Protein AF-A0A813E387-F1 (afdb_monomer)

Organism: Polarella glacialis (NCBI:txid89957)

InterPro domains:
  IPR003376 Peridinin-chlorophyll A binding protein [PF02429] (1-143)
  IPR036550 Peridinin-chlorophyll A binding superfamily [G3DSA:1.40.10.10] (1-147)
  IPR036550 Peridinin-chlorophyll A binding superfamily [SSF48608] (1-147)

Nearest PDB structures (foldseek):
  8ow6-assembly2_C  TM=9.699E-01  e=4.068E-15  Heterocapsa pygmaea
  8ow6-assembly2_D  TM=9.720E-01  e=8.377E-15  Heterocapsa pygmaea
  3iiu-assembly1_M-2  TM=9.658E-01  e=1.316E-12  Amphidinium carterae
  3iis-assembly1_M  TM=9.656E-01  e=2.053E-12  Amphidinium carterae
  8ov5-assembly1_O  TM=9.769E-01  e=8.238E-12  Amphidinium carterae

Secondary structure (DSSP, 8-state):
-HHHHHHHHHHHHHHHHHS-TT-GGGG--TT--HHHHHHHHHHHHHHHHHS-HHHHHHHHHHHHHHHTT--TTS---HHHHHHHHHHHHHHHHTS-HHHHHHHHHHHHTTS-HHHHHHHHHHTS-HHHHHHHHHHHHHHHHHHHHT--

Structure (mmCIF, N/CA/C/O backbone):
data_AF-A0A813E387-F1
#
_entry.id   AF-A0A813E387-F1
#
loop_
_atom_site.group_PDB
_atom_site.id
_atom_site.type_symbol
_atom_site.label_atom_id
_atom_site.label_alt_id
_atom_site.label_comp_id
_atom_site.label_asym_id
_atom_site.label_entity_id
_atom_site.label_seq_id
_atom_site.pdbx_PDB_ins_code
_atom_site.Cartn_x
_atom_site.Cartn_y
_atom_site.Cartn_z
_atom_site.occupancy
_atom_site.B_iso_or_equiv
_atom_site.auth_seq_id
_atom_site.auth_comp_id
_atom_site.auth_asym_id
_atom_site.auth_atom_id
_atom_site.pdbx_PDB_model_num
ATOM 1 N N . ILE A 1 1 ? -1.835 -14.884 -2.824 1.00 98.44 1 ILE A N 1
ATOM 2 C CA . ILE A 1 1 ? -1.946 -13.420 -2.602 1.00 98.44 1 ILE A CA 1
ATOM 3 C C . ILE A 1 1 ? -3.319 -13.073 -2.042 1.00 98.44 1 ILE A C 1
ATOM 5 O O . ILE A 1 1 ? -3.353 -12.463 -0.988 1.00 98.44 1 ILE A O 1
ATOM 9 N N . ASP A 1 2 ? -4.423 -13.505 -2.661 1.00 98.62 2 ASP A N 1
ATOM 10 C CA . ASP A 1 2 ? -5.784 -13.136 -2.225 1.00 98.62 2 ASP A CA 1
ATOM 11 C C . ASP A 1 2 ? -6.116 -13.569 -0.776 1.00 98.62 2 ASP A C 1
ATOM 13 O O . ASP A 1 2 ? -6.534 -12.742 0.034 1.00 98.62 2 ASP A O 1
ATOM 17 N N . ASP A 1 3 ? -5.812 -14.814 -0.389 1.00 98.62 3 ASP A N 1
ATOM 18 C CA . ASP A 1 3 ? -6.003 -15.270 1.004 1.00 98.62 3 ASP A CA 1
ATOM 19 C C . ASP A 1 3 ? -5.147 -14.475 2.002 1.00 98.62 3 ASP A C 1
ATOM 21 O O . ASP A 1 3 ? -5.578 -14.147 3.107 1.00 98.62 3 ASP A O 1
ATOM 25 N N . ALA A 1 4 ? -3.917 -14.133 1.610 1.00 98.81 4 ALA A N 1
ATOM 26 C CA . ALA A 1 4 ? -3.024 -13.331 2.438 1.00 98.81 4 ALA A CA 1
ATOM 27 C C . ALA A 1 4 ? -3.507 -11.875 2.539 1.00 98.81 4 ALA A C 1
ATOM 29 O O . ALA A 1 4 ? -3.348 -11.257 3.587 1.00 98.81 4 ALA A O 1
ATOM 30 N N . ALA A 1 5 ? -4.128 -11.340 1.484 1.00 98.88 5 ALA A N 1
ATOM 31 C CA . ALA A 1 5 ? -4.749 -10.022 1.499 1.00 98.88 5 ALA A CA 1
ATOM 32 C C . ALA A 1 5 ? -5.958 -9.986 2.436 1.00 98.88 5 ALA A C 1
ATOM 34 O O . ALA A 1 5 ? -6.147 -8.987 3.120 1.00 98.88 5 ALA A O 1
ATOM 35 N N . THR A 1 6 ? -6.731 -11.071 2.526 1.00 98.81 6 THR A N 1
ATOM 36 C CA . THR A 1 6 ? -7.820 -11.192 3.511 1.00 98.81 6 THR A CA 1
ATOM 37 C C . THR A 1 6 ? -7.269 -11.081 4.932 1.00 98.81 6 THR A C 1
ATOM 39 O O . THR A 1 6 ? -7.686 -10.198 5.678 1.00 98.81 6 THR A O 1
ATOM 42 N N . LYS A 1 7 ? -6.233 -11.868 5.264 1.00 98.75 7 LYS A N 1
ATOM 43 C CA . LYS A 1 7 ? -5.569 -11.813 6.582 1.00 98.75 7 LYS A CA 1
ATOM 44 C C . LYS A 1 7 ? -4.980 -10.437 6.893 1.00 98.75 7 LYS A C 1
ATOM 46 O O . LYS A 1 7 ? -5.157 -9.931 7.998 1.00 98.75 7 LYS A O 1
ATOM 51 N N . LEU A 1 8 ? -4.294 -9.826 5.920 1.00 98.88 8 LEU A N 1
ATOM 52 C CA . LEU A 1 8 ? -3.782 -8.462 6.045 1.00 98.88 8 LEU A CA 1
ATOM 53 C C . LEU A 1 8 ? -4.919 -7.501 6.373 1.00 98.88 8 LEU A C 1
ATOM 55 O O . LEU A 1 8 ? -4.812 -6.726 7.318 1.00 98.88 8 LEU A O 1
ATOM 59 N N . SER A 1 9 ? -5.997 -7.557 5.597 1.00 98.88 9 SER A N 1
ATOM 60 C CA . SER A 1 9 ? -7.089 -6.595 5.685 1.00 98.88 9 SER A CA 1
ATOM 61 C C . SER A 1 9 ? 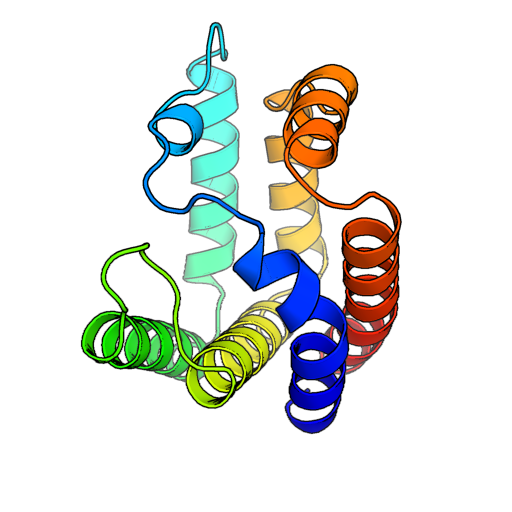-7.806 -6.706 7.019 1.00 98.88 9 SER A C 1
ATOM 63 O O . SER A 1 9 ? -7.961 -5.697 7.687 1.00 98.88 9 SER A O 1
ATOM 65 N N . GLU A 1 10 ? -8.143 -7.912 7.472 1.00 98.81 10 GLU A N 1
ATOM 66 C CA . GLU A 1 10 ? -8.760 -8.136 8.785 1.00 98.81 10 GLU A CA 1
ATOM 67 C C . GLU A 1 10 ? -7.891 -7.610 9.938 1.00 98.81 10 GLU A C 1
ATOM 69 O O . GLU A 1 10 ? -8.395 -6.917 10.822 1.00 98.81 10 GLU A O 1
ATOM 74 N N . ALA A 1 11 ? -6.583 -7.885 9.909 1.00 98.75 11 ALA A N 1
ATOM 75 C CA . ALA A 1 11 ? -5.657 -7.468 10.961 1.00 98.75 11 ALA A CA 1
ATOM 76 C C . ALA A 1 11 ? -5.342 -5.961 10.953 1.00 98.75 11 ALA A C 1
ATOM 78 O O . ALA A 1 11 ? -5.016 -5.401 11.997 1.00 98.75 11 ALA A O 1
ATOM 79 N N . SER A 1 12 ? -5.427 -5.300 9.794 1.00 98.81 12 SER A N 1
ATOM 80 C CA . SER A 1 12 ? -5.090 -3.875 9.632 1.00 98.81 12 SER A CA 1
ATOM 81 C C . SER A 1 12 ? -6.302 -2.948 9.515 1.00 98.81 12 SER A C 1
ATOM 83 O O . SER A 1 12 ? -6.144 -1.732 9.592 1.00 98.81 12 SER A O 1
ATOM 85 N N . TYR A 1 13 ? -7.520 -3.482 9.391 1.00 98.75 13 TYR A N 1
ATOM 86 C CA . TYR A 1 13 ? -8.742 -2.678 9.322 1.00 98.75 13 TYR A CA 1
ATOM 87 C C . TYR A 1 13 ? -9.010 -1.828 10.575 1.00 98.75 13 TYR A C 1
ATOM 89 O O . TYR A 1 13 ? -9.503 -0.711 10.415 1.00 98.75 13 TYR A O 1
ATOM 97 N N . PRO A 1 14 ? -8.702 -2.279 11.814 1.00 98.69 14 PRO A N 1
ATOM 98 C CA . PRO A 1 14 ? -8.760 -1.409 12.988 1.00 98.69 14 PRO A CA 1
ATOM 99 C C . PRO A 1 14 ? -7.905 -0.147 12.817 1.00 98.69 14 PRO A C 1
ATOM 101 O O . PRO A 1 14 ? -8.461 0.947 12.854 1.00 98.69 14 PRO A O 1
ATOM 104 N N . PHE A 1 15 ? -6.624 -0.302 12.461 1.00 98.62 15 PHE A N 1
ATOM 105 C CA . PHE A 1 15 ? -5.713 0.805 12.141 1.00 98.62 15 PHE A CA 1
ATOM 106 C C . PHE A 1 15 ? -6.239 1.690 10.999 1.00 98.62 15 PHE A C 1
ATOM 108 O O . PHE A 1 15 ? -6.223 2.912 11.112 1.00 98.62 15 PHE A O 1
ATOM 115 N N . LEU A 1 16 ? -6.768 1.097 9.921 1.00 98.19 16 LEU A N 1
ATOM 116 C CA . LEU A 1 16 ? -7.307 1.840 8.773 1.00 98.19 16 LEU A CA 1
ATOM 117 C C . LEU A 1 16 ? -8.435 2.813 9.170 1.00 98.19 16 LEU A C 1
ATOM 119 O O . LEU A 1 16 ? -8.516 3.909 8.617 1.00 98.19 16 LEU A O 1
ATOM 123 N N . LYS A 1 17 ? -9.284 2.425 10.135 1.00 97.81 17 LYS A N 1
ATOM 124 C CA . LYS A 1 17 ? -10.399 3.247 10.643 1.00 97.81 17 LYS A CA 1
ATOM 125 C C . LYS A 1 17 ? -9.957 4.414 11.526 1.00 97.81 17 LYS A C 1
ATOM 127 O O . LYS A 1 17 ? -10.744 5.335 11.728 1.00 97.81 17 LYS A O 1
ATOM 132 N N . GLU A 1 18 ? -8.762 4.347 12.104 1.00 97.81 18 GLU A N 1
ATOM 133 C CA . GLU A 1 18 ? -8.221 5.406 12.965 1.00 97.81 18 GLU A CA 1
ATOM 134 C C . GLU A 1 18 ? -7.597 6.545 12.152 1.00 97.81 18 GLU A C 1
ATOM 136 O O . GLU A 1 18 ? -7.454 7.659 12.652 1.00 97.81 18 GLU A O 1
ATOM 141 N N . ILE A 1 19 ? -7.245 6.279 10.892 1.00 97.44 19 ILE A N 1
ATOM 142 C CA . ILE A 1 19 ? -6.657 7.264 9.991 1.00 97.44 19 ILE A CA 1
ATOM 143 C C . ILE A 1 19 ? -7.715 8.302 9.595 1.00 97.44 19 ILE A C 1
ATOM 145 O O . ILE A 1 19 ? -8.759 7.971 9.033 1.00 97.44 19 ILE A O 1
ATOM 149 N N . ASP A 1 20 ? -7.414 9.579 9.830 1.00 95.94 20 ASP A N 1
ATOM 150 C CA . ASP A 1 20 ? -8.190 10.690 9.278 1.00 95.94 20 ASP A CA 1
ATOM 151 C C . ASP A 1 20 ? -7.829 10.915 7.806 1.00 95.94 20 ASP A C 1
ATOM 153 O O . ASP A 1 20 ? -6.971 11.735 7.479 1.00 95.94 20 ASP A O 1
ATOM 157 N N . TRP A 1 21 ? -8.518 10.207 6.911 1.00 95.50 21 TRP A N 1
ATOM 158 C CA . TRP A 1 21 ? -8.339 10.301 5.457 1.00 95.50 21 TRP A CA 1
ATOM 159 C C . TRP A 1 21 ? -8.661 11.680 4.864 1.00 95.50 21 TRP A C 1
ATOM 161 O O . TRP A 1 21 ? -8.333 11.933 3.706 1.00 95.50 21 TRP A O 1
ATOM 171 N N . THR A 1 22 ? -9.272 12.584 5.637 1.00 93.25 22 THR A N 1
ATOM 172 C CA . THR A 1 22 ? -9.596 13.953 5.202 1.00 93.25 22 THR A CA 1
ATOM 173 C C . THR A 1 22 ? -8.494 14.965 5.525 1.00 93.25 22 THR A C 1
ATOM 175 O O . THR A 1 22 ? -8.567 16.122 5.107 1.00 93.25 22 THR A O 1
ATOM 178 N N . SER A 1 23 ? -7.449 14.537 6.239 1.00 94.56 23 SER A N 1
ATOM 179 C CA . SER A 1 23 ? -6.358 15.405 6.665 1.00 94.56 23 SER A CA 1
ATOM 180 C C . SER A 1 23 ? -5.528 15.940 5.494 1.00 94.56 23 SER A C 1
ATOM 182 O O . SER A 1 23 ? -5.068 15.207 4.617 1.00 94.56 23 SER A O 1
ATOM 184 N N . ASN A 1 24 ? -5.215 17.238 5.539 1.00 92.88 24 ASN A N 1
ATOM 185 C CA . ASN A 1 24 ? -4.347 17.897 4.557 1.00 92.88 24 ASN A CA 1
ATOM 186 C C . ASN A 1 24 ? -2.883 17.424 4.612 1.00 92.88 24 ASN A C 1
ATOM 188 O O . ASN A 1 24 ? -2.095 17.779 3.733 1.00 92.88 24 ASN A O 1
ATOM 192 N N . VAL A 1 25 ? -2.497 16.632 5.622 1.00 92.75 25 VAL A N 1
ATOM 193 C CA . VAL A 1 25 ? -1.116 16.154 5.779 1.00 92.75 25 VAL A CA 1
ATOM 194 C C . VAL A 1 25 ? -0.630 15.384 4.545 1.00 92.75 25 VAL A C 1
ATOM 196 O O . VAL A 1 25 ? 0.521 15.551 4.140 1.00 92.75 25 VAL A O 1
ATOM 199 N N . TYR A 1 26 ? -1.513 14.617 3.892 1.00 92.38 26 TYR A N 1
ATOM 200 C CA . TYR A 1 26 ? -1.174 13.781 2.732 1.00 92.38 26 TYR A CA 1
ATOM 201 C C . TYR A 1 26 ? -0.893 14.583 1.455 1.00 92.38 26 TYR A C 1
ATOM 203 O O . TYR A 1 26 ? -0.273 14.066 0.530 1.00 92.38 26 TYR A O 1
ATOM 211 N N . GLY A 1 27 ? -1.313 15.851 1.406 1.00 91.44 27 GLY A N 1
ATOM 212 C CA . GLY A 1 27 ? -1.060 16.756 0.283 1.00 91.44 27 GLY A CA 1
ATOM 213 C C . GLY A 1 27 ? 0.282 17.491 0.359 1.00 91.44 27 GLY A C 1
ATOM 214 O O . GLY A 1 27 ? 0.557 18.329 -0.498 1.00 91.44 27 GLY A O 1
ATOM 215 N N . SER A 1 28 ? 1.109 17.232 1.381 1.00 86.69 28 SER A N 1
ATOM 216 C CA . SER A 1 28 ? 2.313 18.024 1.652 1.00 86.69 28 SER A CA 1
ATOM 217 C C . SER A 1 28 ? 3.576 17.179 1.844 1.00 86.69 28 SER A C 1
ATOM 219 O O . SER A 1 28 ? 3.574 16.154 2.519 1.00 86.69 28 SER A O 1
ATOM 221 N N . LEU A 1 29 ? 4.691 17.651 1.278 1.00 87.88 29 LEU A N 1
ATOM 222 C CA . LEU A 1 29 ? 6.042 17.135 1.519 1.00 87.88 29 LEU A CA 1
ATOM 223 C C . LEU A 1 29 ? 6.944 18.303 1.958 1.00 87.88 29 LEU A C 1
ATOM 225 O O . LEU A 1 29 ? 7.691 18.853 1.141 1.00 87.88 29 LEU A O 1
ATOM 229 N N . PRO A 1 30 ? 6.838 18.753 3.222 1.00 83.75 30 PRO A N 1
ATOM 230 C CA . PRO A 1 30 ? 7.489 19.976 3.679 1.00 83.75 30 PRO A CA 1
ATOM 231 C C . PRO A 1 30 ? 9.010 19.887 3.525 1.00 83.75 30 PRO A C 1
ATOM 233 O O . PRO A 1 30 ? 9.643 18.953 4.017 1.00 83.75 30 PRO A O 1
ATOM 236 N N . ASN A 1 31 ? 9.593 20.888 2.859 1.00 87.62 31 ASN A N 1
ATOM 237 C CA . ASN A 1 31 ? 11.031 21.013 2.592 1.00 87.62 31 ASN A CA 1
ATOM 238 C C . ASN A 1 31 ? 11.653 19.844 1.800 1.00 87.62 31 ASN A C 1
ATOM 240 O O . ASN A 1 31 ? 12.873 19.668 1.817 1.00 87.62 31 ASN A O 1
ATOM 244 N N . ALA A 1 32 ? 10.846 19.042 1.096 1.00 91.19 32 ALA A N 1
ATOM 245 C CA . ALA A 1 32 ? 11.369 17.976 0.252 1.00 91.19 32 ALA A CA 1
ATOM 246 C C . ALA A 1 32 ? 12.128 18.549 -0.953 1.00 91.19 32 ALA A C 1
ATOM 248 O O . ALA A 1 32 ? 11.676 19.481 -1.617 1.00 91.19 32 ALA A O 1
ATOM 249 N N . ASN A 1 33 ? 13.286 17.965 -1.264 1.00 94.06 33 ASN A N 1
ATOM 250 C CA . ASN A 1 33 ? 14.072 18.363 -2.428 1.00 94.06 33 ASN A CA 1
ATOM 251 C C . ASN A 1 33 ? 13.353 17.927 -3.727 1.00 94.06 33 ASN A C 1
ATOM 253 O O . ASN A 1 33 ? 13.204 16.717 -3.935 1.00 94.06 33 ASN A O 1
ATOM 257 N N . PRO A 1 34 ? 12.973 18.854 -4.633 1.00 94.81 34 PRO A N 1
ATOM 258 C CA . PRO A 1 34 ? 12.208 18.516 -5.838 1.00 94.81 34 PRO A CA 1
ATOM 259 C C . PRO A 1 34 ? 12.910 17.524 -6.774 1.00 94.81 34 PRO A C 1
ATOM 261 O O . PRO A 1 34 ? 12.255 16.674 -7.372 1.00 94.81 34 PRO A O 1
ATOM 264 N N . VAL A 1 35 ? 14.243 17.574 -6.870 1.00 97.06 35 VAL A N 1
ATOM 265 C CA . VAL A 1 35 ? 15.031 16.640 -7.695 1.00 97.06 35 VAL A CA 1
ATOM 266 C C . VAL A 1 35 ? 14.967 15.226 -7.119 1.00 97.06 35 VAL A C 1
ATOM 268 O O . VAL A 1 35 ? 14.813 14.259 -7.863 1.00 97.06 35 VAL A O 1
ATOM 271 N N . LYS A 1 36 ? 15.025 15.088 -5.788 1.00 96.12 36 LYS A N 1
ATOM 272 C CA . LYS A 1 36 ? 14.858 13.780 -5.138 1.00 96.12 36 LYS A CA 1
ATOM 273 C C . LYS A 1 36 ? 13.427 13.257 -5.287 1.00 96.12 36 LYS A C 1
ATOM 275 O O . LYS A 1 36 ? 13.258 12.073 -5.547 1.00 96.12 36 LYS A O 1
ATOM 280 N N . VAL A 1 37 ? 12.413 14.123 -5.190 1.00 96.38 37 VAL A N 1
ATOM 281 C CA . VAL A 1 37 ? 11.006 13.751 -5.446 1.00 96.38 37 VAL A CA 1
ATOM 282 C C . VAL A 1 37 ? 10.827 13.246 -6.880 1.00 96.38 37 VAL A C 1
ATOM 284 O O . VAL A 1 37 ? 10.243 12.184 -7.088 1.00 96.38 37 VAL A O 1
ATOM 287 N N . LEU A 1 38 ? 11.397 13.944 -7.868 1.00 97.62 38 LEU A N 1
ATOM 288 C CA . LEU A 1 38 ? 11.374 13.505 -9.264 1.00 97.62 38 LEU A CA 1
ATOM 289 C C . LEU A 1 38 ? 12.039 12.132 -9.446 1.00 97.62 38 LEU A C 1
ATOM 291 O O . LEU A 1 38 ? 11.548 11.318 -10.224 1.00 97.62 38 LEU A O 1
ATOM 295 N N . ALA A 1 39 ? 13.111 11.838 -8.705 1.00 97.38 39 ALA A N 1
ATOM 296 C CA . ALA A 1 39 ? 13.742 10.520 -8.736 1.00 97.38 39 ALA A CA 1
ATOM 297 C C . ALA A 1 39 ? 12.805 9.406 -8.230 1.00 97.38 39 ALA A C 1
ATOM 299 O O . ALA A 1 39 ? 12.785 8.329 -8.827 1.00 97.38 39 ALA A O 1
ATOM 300 N N . VAL A 1 40 ? 11.991 9.662 -7.195 1.00 97.75 40 VAL A N 1
ATOM 301 C CA . VAL A 1 40 ? 10.954 8.714 -6.733 1.00 97.75 40 VAL A CA 1
ATOM 302 C C . VAL A 1 40 ? 9.925 8.466 -7.830 1.00 97.75 40 VAL A C 1
ATOM 304 O O . VAL A 1 40 ? 9.652 7.314 -8.164 1.00 97.75 40 VAL A O 1
ATOM 307 N N . ILE A 1 41 ? 9.401 9.541 -8.431 1.00 98.06 41 ILE A N 1
ATOM 308 C CA . ILE A 1 41 ? 8.407 9.458 -9.510 1.00 98.06 41 ILE A CA 1
ATOM 309 C C . ILE A 1 41 ? 8.976 8.674 -10.695 1.00 98.06 41 ILE A C 1
ATOM 311 O O . ILE A 1 41 ? 8.316 7.776 -11.206 1.00 98.06 41 ILE A O 1
ATOM 315 N N . ASN A 1 42 ? 10.221 8.945 -11.091 1.00 98.50 42 ASN A N 1
ATOM 316 C CA . ASN A 1 42 ? 10.885 8.217 -12.168 1.00 98.50 42 ASN A CA 1
ATOM 317 C C . ASN A 1 42 ? 10.962 6.707 -11.882 1.00 98.50 42 ASN A C 1
ATOM 319 O O . ASN A 1 42 ? 10.628 5.900 -12.747 1.00 98.50 42 ASN A O 1
ATOM 323 N N . LYS A 1 43 ? 11.341 6.299 -10.662 1.00 98.62 43 LYS A N 1
ATOM 324 C CA . LYS A 1 43 ? 11.361 4.875 -10.285 1.00 98.62 43 LYS A CA 1
ATOM 325 C C . LYS A 1 43 ? 9.963 4.254 -10.280 1.00 98.62 43 LYS A C 1
ATOM 327 O O . LYS A 1 43 ? 9.806 3.137 -10.769 1.00 98.62 43 LYS A O 1
ATOM 332 N N . ALA A 1 44 ? 8.953 4.980 -9.801 1.00 98.38 44 ALA A N 1
ATOM 333 C CA . ALA A 1 44 ? 7.566 4.519 -9.820 1.00 98.38 44 ALA A CA 1
ATOM 334 C C . ALA A 1 44 ? 7.029 4.357 -11.254 1.00 98.38 44 ALA A C 1
ATOM 336 O O . ALA A 1 44 ? 6.342 3.380 -11.534 1.00 98.38 44 ALA A O 1
ATOM 337 N N . LEU A 1 45 ? 7.387 5.258 -12.177 1.00 98.56 45 LEU A N 1
ATOM 338 C CA . LEU A 1 45 ? 7.032 5.159 -13.597 1.00 98.56 45 LEU A CA 1
ATOM 339 C C . LEU A 1 45 ? 7.696 3.954 -14.272 1.00 98.56 45 LEU A C 1
ATOM 341 O O . LEU A 1 45 ? 7.025 3.224 -14.997 1.00 98.56 45 LEU A O 1
ATOM 345 N N . VAL A 1 46 ? 8.983 3.706 -14.003 1.00 98.38 46 VAL A N 1
ATOM 346 C CA . VAL A 1 46 ? 9.697 2.520 -14.515 1.00 98.38 46 VAL A CA 1
ATOM 347 C C . VAL A 1 46 ? 9.056 1.225 -14.007 1.00 98.38 46 VAL A C 1
ATOM 349 O O . VAL A 1 46 ? 8.827 0.304 -14.794 1.00 98.38 46 VAL A O 1
ATOM 352 N N . MET A 1 47 ? 8.727 1.162 -12.712 1.00 98.44 47 MET A N 1
ATOM 353 C CA . MET A 1 47 ? 8.018 0.023 -12.125 1.00 98.44 47 MET A CA 1
ATOM 354 C C . MET A 1 47 ? 6.628 -0.145 -12.752 1.00 98.44 47 MET A C 1
ATOM 356 O O . MET A 1 47 ? 6.291 -1.232 -13.208 1.00 98.44 47 MET A O 1
ATOM 360 N N . GLY A 1 48 ? 5.842 0.931 -12.841 1.00 97.69 48 GLY A N 1
ATOM 361 C CA . GLY A 1 48 ? 4.494 0.914 -13.411 1.00 97.69 48 GLY A CA 1
ATOM 362 C C . GLY A 1 48 ? 4.461 0.485 -14.879 1.00 97.69 48 GLY A C 1
ATOM 363 O O . GLY A 1 48 ? 3.598 -0.298 -15.263 1.00 97.69 48 GLY A O 1
ATOM 364 N N . ALA A 1 49 ? 5.433 0.920 -15.685 1.00 98.00 49 ALA A N 1
ATOM 365 C CA . ALA A 1 49 ? 5.569 0.503 -17.082 1.00 98.00 49 ALA A CA 1
ATOM 366 C C . ALA A 1 49 ? 5.905 -0.991 -17.246 1.00 98.00 49 ALA A C 1
ATOM 368 O O . ALA A 1 49 ? 5.677 -1.553 -18.314 1.00 98.00 49 ALA A O 1
ATOM 369 N N . SER A 1 50 ? 6.447 -1.624 -16.201 1.00 97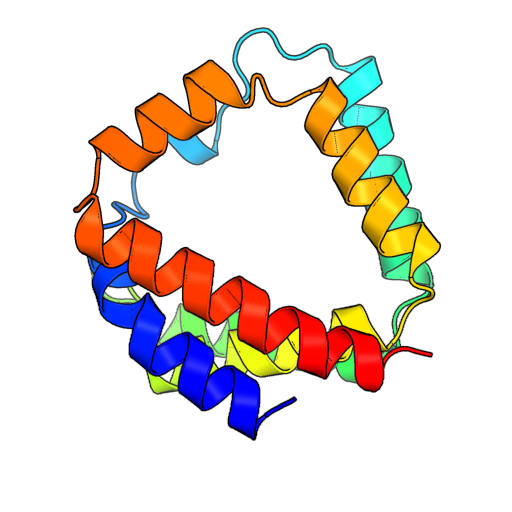.56 50 SER A N 1
ATOM 370 C CA . SER A 1 50 ? 6.817 -3.043 -16.195 1.00 97.56 50 SER A CA 1
ATOM 371 C C . SER A 1 50 ? 5.727 -3.947 -15.604 1.00 97.56 50 SER A C 1
ATOM 373 O O . SER A 1 50 ? 5.843 -5.167 -15.704 1.00 97.56 50 SER A O 1
ATOM 375 N N . MET A 1 51 ? 4.694 -3.381 -14.966 1.00 98.12 51 MET A N 1
ATOM 376 C CA . MET A 1 51 ? 3.612 -4.155 -14.351 1.00 98.12 51 MET A CA 1
ATOM 377 C C . MET A 1 51 ? 2.791 -4.915 -15.394 1.00 98.12 51 MET A C 1
ATOM 379 O O . MET A 1 51 ? 2.559 -4.439 -16.506 1.00 98.12 51 MET A O 1
ATOM 383 N N . ASP A 1 52 ? 2.262 -6.073 -14.996 1.00 98.38 52 ASP A N 1
ATOM 384 C CA . ASP A 1 52 ? 1.263 -6.781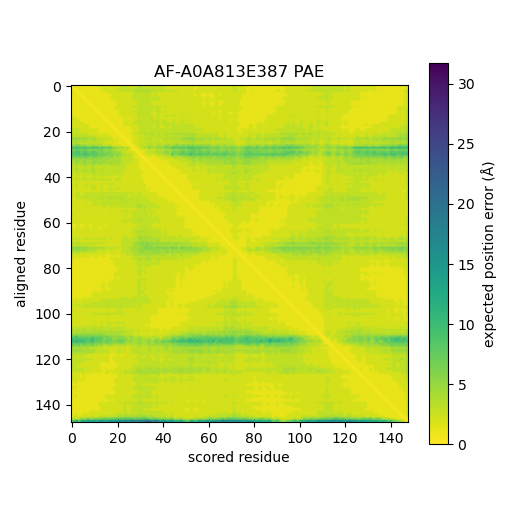 -15.792 1.00 98.38 52 ASP A CA 1
ATOM 385 C C . ASP A 1 52 ? 0.020 -5.895 -15.989 1.00 98.38 52 ASP A C 1
ATOM 387 O O . ASP A 1 52 ? -0.606 -5.430 -15.033 1.00 98.38 52 ASP A O 1
ATOM 391 N N . SER A 1 53 ? -0.342 -5.650 -17.250 1.00 98.19 53 SER A N 1
ATOM 392 C CA . SER A 1 53 ? -1.420 -4.714 -17.593 1.00 98.19 53 SER A CA 1
ATOM 393 C C . SER A 1 53 ? -2.795 -5.139 -17.063 1.00 98.19 53 SER A C 1
ATOM 395 O O . SER A 1 53 ? -3.619 -4.280 -16.736 1.00 98.19 53 SER A O 1
ATOM 397 N N . ALA A 1 54 ? -3.053 -6.445 -16.930 1.00 98.19 54 ALA A N 1
ATOM 398 C CA . ALA A 1 54 ? -4.304 -6.945 -16.373 1.00 98.19 54 ALA A CA 1
ATOM 399 C C . ALA A 1 54 ? -4.335 -6.758 -14.849 1.00 98.19 54 ALA A C 1
ATOM 401 O O . ALA A 1 54 ? -5.362 -6.334 -14.312 1.00 98.19 54 ALA A O 1
ATOM 402 N N . ALA A 1 55 ? -3.210 -6.991 -14.164 1.00 98.19 55 ALA A N 1
ATOM 403 C CA . ALA A 1 55 ? -3.058 -6.684 -12.744 1.00 98.19 55 ALA A CA 1
ATOM 404 C C . ALA A 1 55 ? -3.236 -5.180 -12.471 1.00 98.19 55 ALA A C 1
ATOM 406 O O . ALA A 1 55 ? -4.014 -4.811 -11.590 1.00 98.19 55 ALA A O 1
ATOM 407 N N . LEU A 1 56 ? -2.608 -4.312 -13.274 1.00 98.25 56 LEU A N 1
ATOM 408 C CA . LEU A 1 56 ? -2.755 -2.857 -13.168 1.00 98.25 56 LEU A CA 1
ATOM 409 C C . LEU A 1 56 ? -4.213 -2.419 -13.380 1.00 98.25 56 LEU A C 1
ATOM 411 O O . LEU A 1 56 ? -4.759 -1.673 -12.567 1.00 98.25 56 LEU A O 1
ATOM 415 N N . LYS A 1 57 ? -4.884 -2.935 -14.420 1.00 98.50 57 LYS A N 1
ATOM 416 C CA . LYS A 1 57 ? -6.311 -2.669 -14.667 1.00 98.50 57 LYS A CA 1
ATOM 417 C C . LYS A 1 57 ? -7.183 -3.097 -13.482 1.00 98.50 57 LYS A C 1
ATOM 419 O O . LYS A 1 57 ? -8.072 -2.345 -13.087 1.00 98.50 57 LYS A O 1
ATOM 424 N N . LYS A 1 58 ? -6.936 -4.279 -12.905 1.00 98.31 58 LYS A N 1
ATOM 425 C CA . LYS A 1 58 ? -7.668 -4.768 -11.725 1.00 98.31 58 LYS A CA 1
ATOM 426 C C . LYS A 1 58 ? -7.458 -3.847 -10.519 1.00 98.31 58 LYS A C 1
ATOM 428 O O . LYS A 1 58 ? -8.430 -3.525 -9.844 1.00 98.31 58 LYS A O 1
ATOM 433 N N . GLY A 1 59 ? -6.229 -3.377 -10.295 1.00 98.25 59 GLY A N 1
ATOM 434 C CA . GLY A 1 59 ? -5.908 -2.395 -9.256 1.00 98.25 59 GLY A CA 1
ATOM 435 C C . GLY A 1 59 ? -6.678 -1.087 -9.411 1.00 98.25 59 GLY A C 1
ATOM 436 O O . GLY A 1 59 ? -7.295 -0.627 -8.451 1.00 98.25 59 GLY A O 1
ATOM 437 N N . VAL A 1 60 ? -6.713 -0.524 -10.622 1.00 98.31 60 VAL A N 1
ATOM 438 C CA . VAL A 1 60 ? -7.465 0.711 -10.911 1.00 98.31 60 VAL A CA 1
ATOM 439 C C . VAL A 1 60 ? -8.961 0.528 -10.647 1.00 98.31 60 VAL A C 1
ATOM 441 O O . VAL A 1 60 ? -9.570 1.358 -9.975 1.00 98.31 60 VAL A O 1
ATOM 444 N N . LEU A 1 61 ? -9.555 -0.567 -11.129 1.00 98.56 61 LEU A N 1
ATOM 445 C CA . LEU A 1 61 ? -10.984 -0.830 -10.936 1.00 98.56 61 LEU A CA 1
ATOM 446 C C . LEU A 1 61 ? -11.346 -1.083 -9.465 1.00 98.56 61 LEU A C 1
ATOM 448 O O . LEU A 1 61 ? -12.406 -0.642 -9.031 1.00 98.56 61 LEU A O 1
ATOM 452 N N . ALA A 1 62 ? -10.468 -1.731 -8.690 1.00 98.75 62 ALA A N 1
ATOM 453 C CA . ALA A 1 62 ? -10.677 -1.928 -7.255 1.00 98.75 62 ALA A CA 1
ATOM 454 C C . ALA A 1 62 ? -10.742 -0.589 -6.499 1.00 98.75 62 ALA A C 1
ATOM 456 O O . ALA A 1 62 ? -11.663 -0.375 -5.716 1.00 98.75 62 ALA A O 1
ATOM 457 N N . HIS A 1 63 ? -9.827 0.345 -6.787 1.00 98.69 63 HIS A N 1
ATOM 458 C CA . HIS A 1 63 ? -9.862 1.681 -6.180 1.00 98.69 63 HIS A CA 1
ATOM 459 C C . HIS A 1 63 ? -11.081 2.491 -6.638 1.00 98.69 63 HIS A C 1
ATOM 461 O O . HIS A 1 63 ? -11.728 3.132 -5.816 1.00 98.69 63 HIS A O 1
ATOM 467 N N . ALA A 1 64 ? -11.429 2.441 -7.929 1.00 98.38 64 ALA A N 1
ATOM 468 C CA . ALA A 1 64 ? -12.605 3.137 -8.451 1.00 98.38 64 ALA A CA 1
ATOM 469 C C . ALA A 1 64 ? -13.909 2.646 -7.796 1.00 98.38 64 ALA A C 1
ATOM 471 O O . ALA A 1 64 ? -14.759 3.461 -7.448 1.00 98.38 64 ALA A O 1
ATOM 472 N N . SER A 1 65 ? -14.041 1.331 -7.584 1.00 98.06 65 SER A N 1
ATOM 473 C CA . SER A 1 65 ? -15.163 0.739 -6.845 1.00 98.06 65 SER A CA 1
ATOM 474 C C . SER A 1 65 ? -15.203 1.231 -5.397 1.00 98.06 65 SER A C 1
ATOM 476 O O . SER A 1 65 ? -16.236 1.713 -4.948 1.00 98.06 65 SER A O 1
ATOM 478 N N . ALA A 1 66 ? -14.069 1.183 -4.690 1.00 98.38 66 ALA A N 1
ATOM 479 C CA . ALA A 1 66 ? -13.982 1.587 -3.287 1.00 98.38 66 ALA A CA 1
ATOM 480 C C . ALA A 1 66 ? -14.357 3.062 -3.060 1.00 98.38 66 ALA A C 1
ATOM 482 O O . ALA A 1 66 ? -15.043 3.383 -2.093 1.00 98.38 66 ALA A O 1
ATOM 483 N N . ILE A 1 67 ? -13.967 3.957 -3.976 1.00 97.56 67 ILE A N 1
ATOM 484 C CA . ILE A 1 67 ? -14.365 5.376 -3.942 1.00 97.56 67 ILE A CA 1
ATOM 485 C C . ILE A 1 67 ? -15.890 5.527 -4.045 1.00 97.56 67 ILE A C 1
ATOM 487 O O . ILE A 1 67 ? -16.450 6.438 -3.448 1.00 97.56 67 ILE A O 1
ATOM 491 N N . GLY A 1 68 ? -16.582 4.632 -4.755 1.00 97.62 68 GLY A N 1
ATOM 492 C CA . GLY A 1 68 ? -18.046 4.620 -4.823 1.00 97.62 68 GLY A CA 1
ATOM 493 C C . GLY A 1 68 ? -18.737 4.240 -3.508 1.00 97.62 68 GLY A C 1
ATOM 494 O O . GLY A 1 68 ? -19.936 4.476 -3.369 1.00 97.62 68 GLY A O 1
ATOM 495 N N . HIS A 1 69 ? -18.003 3.675 -2.546 1.00 98.12 69 HIS A N 1
ATOM 496 C CA . HIS A 1 69 ? -18.526 3.188 -1.264 1.00 98.12 69 HIS A CA 1
ATOM 497 C C . HIS A 1 69 ? -17.943 3.923 -0.049 1.00 98.12 69 HIS A C 1
ATOM 499 O O . HIS A 1 69 ? -18.115 3.476 1.085 1.00 98.12 69 HIS A O 1
ATOM 505 N N . VAL A 1 70 ? -17.239 5.031 -0.276 1.00 96.94 70 VAL A N 1
ATOM 506 C CA . VAL A 1 70 ? -16.615 5.832 0.777 1.00 96.94 70 VAL A CA 1
ATOM 507 C C . VAL A 1 70 ? -17.659 6.478 1.696 1.00 96.94 70 VAL A C 1
ATOM 509 O O . VAL A 1 70 ? -18.678 6.994 1.234 1.00 96.94 70 VAL A O 1
ATOM 512 N N . ASP A 1 71 ? -17.412 6.465 3.006 1.00 95.50 71 ASP A N 1
ATOM 513 C CA . ASP A 1 71 ? -18.246 7.163 3.984 1.00 95.50 71 ASP A CA 1
ATOM 514 C C . ASP A 1 71 ? -17.878 8.656 4.118 1.00 95.50 71 ASP A C 1
ATOM 516 O O . ASP A 1 71 ? -16.968 9.176 3.469 1.00 95.50 71 ASP A O 1
ATOM 520 N N . SER A 1 72 ? -18.572 9.386 4.995 1.00 92.88 72 SER A N 1
ATOM 521 C CA . SER A 1 72 ? -18.329 10.823 5.195 1.00 92.88 72 SER A CA 1
ATOM 522 C C . SER A 1 72 ? -16.950 11.166 5.779 1.00 92.88 72 SER A C 1
ATOM 524 O O . SER A 1 72 ? -16.617 12.344 5.871 1.00 92.88 72 SER A O 1
ATOM 526 N N . LYS A 1 73 ? -16.178 10.175 6.237 1.00 91.06 73 LYS A N 1
ATOM 527 C CA . LYS A 1 73 ? -14.832 10.333 6.806 1.00 91.06 73 LYS A CA 1
ATOM 528 C C . LYS A 1 73 ? -13.733 9.866 5.850 1.00 91.06 73 LYS A C 1
ATOM 530 O O . LYS A 1 73 ? -12.574 9.810 6.248 1.00 91.06 73 LYS A O 1
ATOM 535 N N . GLY A 1 74 ? -14.074 9.521 4.609 1.00 93.62 74 GLY A N 1
ATOM 536 C CA . GLY A 1 74 ? -13.103 8.977 3.663 1.00 93.62 74 GLY A CA 1
ATOM 537 C C . GLY A 1 74 ? -12.813 7.486 3.870 1.00 93.62 74 GLY A C 1
ATOM 538 O O . GLY A 1 74 ? -11.911 6.957 3.226 1.00 93.62 74 GLY A O 1
ATOM 539 N N . MET A 1 75 ? -13.556 6.799 4.746 1.00 96.94 75 MET A N 1
ATOM 540 C CA . MET A 1 75 ? -13.334 5.388 5.049 1.00 96.94 75 MET A CA 1
ATOM 541 C C . MET A 1 75 ? -14.067 4.488 4.053 1.00 96.94 75 MET A C 1
ATOM 543 O O . MET A 1 75 ? -15.205 4.755 3.670 1.00 96.94 75 MET A O 1
ATOM 547 N N . ILE A 1 76 ? -13.423 3.387 3.669 1.00 97.94 76 ILE A N 1
ATOM 548 C CA . ILE A 1 76 ? -13.978 2.373 2.764 1.00 97.94 76 ILE A CA 1
ATOM 549 C C . ILE A 1 76 ? -14.390 1.101 3.530 1.00 97.94 76 ILE A C 1
ATOM 551 O O . ILE A 1 76 ? -13.795 0.797 4.568 1.00 97.94 76 ILE A O 1
ATOM 555 N N . PRO A 1 77 ? -15.358 0.311 3.030 1.00 98.38 77 PRO A N 1
ATOM 556 C CA . PRO A 1 77 ? -15.712 -0.987 3.604 1.00 98.38 77 PRO A CA 1
ATOM 557 C C . PRO A 1 77 ? -14.561 -2.011 3.574 1.00 98.38 77 PRO A C 1
ATOM 559 O O . PRO A 1 77 ? -13.747 -2.036 2.651 1.00 98.38 77 PRO A O 1
ATOM 562 N N . LEU A 1 78 ? -14.540 -2.942 4.539 1.00 98.62 78 LEU A N 1
ATOM 563 C CA . LEU A 1 78 ? -13.548 -4.031 4.605 1.00 98.62 78 LEU A CA 1
ATOM 564 C C . LEU A 1 78 ? -13.447 -4.868 3.308 1.00 98.62 78 LEU A C 1
ATOM 566 O O . LEU A 1 78 ? -12.320 -5.174 2.905 1.00 98.62 78 LEU A O 1
ATOM 570 N N . PRO A 1 79 ? -14.551 -5.231 2.619 1.00 98.69 79 PRO A N 1
ATOM 571 C CA . PRO A 1 79 ? -14.454 -5.941 1.344 1.00 98.69 79 PRO A CA 1
ATOM 572 C C . PRO A 1 79 ? -13.692 -5.155 0.268 1.00 98.69 79 PRO A C 1
ATOM 574 O O . PRO A 1 79 ? -12.861 -5.733 -0.433 1.00 98.69 79 PRO A O 1
ATOM 577 N N . ASP A 1 80 ? -13.909 -3.840 0.178 1.00 98.81 80 ASP A N 1
ATOM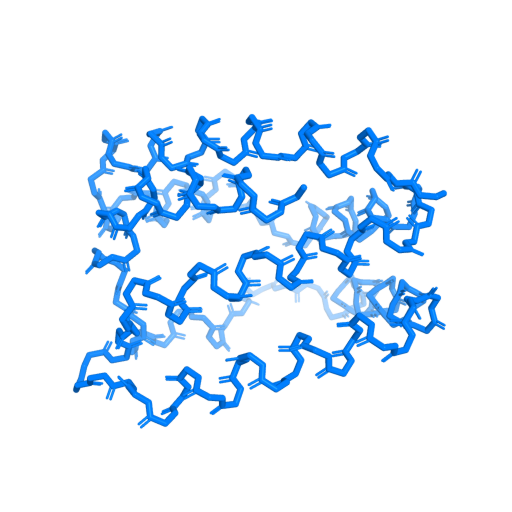 578 C CA . ASP A 1 80 ? -13.207 -2.976 -0.775 1.00 98.81 80 ASP A CA 1
ATOM 579 C C . ASP A 1 80 ? -11.724 -2.837 -0.413 1.00 98.81 80 ASP A C 1
ATOM 581 O O . ASP A 1 80 ? -10.857 -2.960 -1.281 1.00 98.81 80 ASP A O 1
ATOM 585 N N . TYR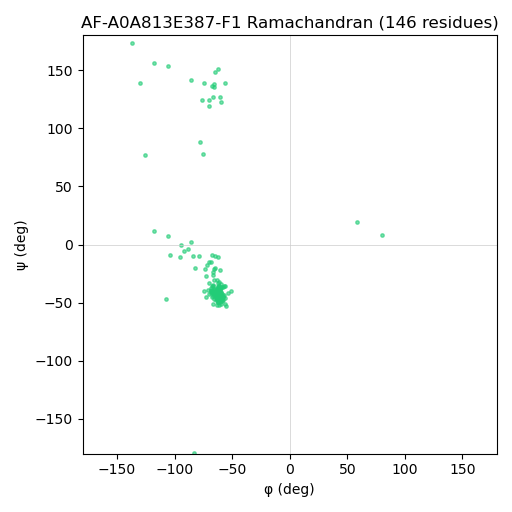 A 1 81 ? -11.409 -2.679 0.878 1.00 98.81 81 TYR A N 1
ATOM 586 C CA . TYR A 1 81 ? -10.024 -2.669 1.355 1.00 98.81 81 TYR A CA 1
ATOM 587 C C . TYR A 1 81 ? -9.292 -3.978 1.023 1.00 98.81 81 TYR A C 1
ATOM 589 O O . TYR A 1 81 ? -8.153 -3.966 0.549 1.00 98.81 81 TYR A O 1
ATOM 597 N N . THR A 1 82 ? -9.978 -5.110 1.187 1.00 98.88 82 THR A N 1
ATOM 598 C CA . THR A 1 82 ? -9.446 -6.436 0.850 1.00 98.88 82 THR A CA 1
ATOM 599 C C . THR A 1 82 ? -9.185 -6.579 -0.643 1.00 98.88 82 THR A C 1
ATOM 601 O O . THR A 1 82 ? -8.116 -7.051 -1.040 1.00 98.88 82 THR A O 1
ATOM 604 N N . ALA A 1 83 ? -10.117 -6.120 -1.482 1.00 98.81 83 ALA A N 1
ATOM 605 C CA . ALA A 1 83 ? -9.950 -6.124 -2.930 1.00 98.81 83 ALA A CA 1
ATOM 606 C C . ALA A 1 83 ? -8.763 -5.253 -3.377 1.00 98.81 83 ALA A C 1
ATOM 608 O O . ALA A 1 83 ? -7.991 -5.671 -4.246 1.00 98.81 83 ALA A O 1
ATOM 609 N N . ILE A 1 84 ? -8.577 -4.082 -2.756 1.00 98.88 84 ILE A N 1
ATOM 610 C CA . ILE A 1 84 ? -7.433 -3.195 -3.002 1.00 98.88 84 ILE A CA 1
ATOM 611 C C . ILE A 1 84 ? -6.117 -3.875 -2.613 1.00 98.88 84 ILE A C 1
ATOM 613 O O . ILE A 1 84 ? -5.214 -3.960 -3.447 1.00 98.88 84 ILE A O 1
ATOM 617 N N . ASN A 1 85 ? -6.006 -4.407 -1.392 1.00 98.88 85 ASN A N 1
ATOM 618 C CA . ASN A 1 85 ? -4.787 -5.074 -0.926 1.00 98.88 85 ASN A CA 1
ATOM 619 C C . ASN A 1 85 ? -4.414 -6.267 -1.814 1.00 98.88 85 ASN A C 1
ATOM 621 O O . ASN A 1 85 ? -3.250 -6.430 -2.186 1.00 98.88 85 ASN A O 1
ATOM 625 N N . ALA A 1 86 ? -5.401 -7.075 -2.209 1.00 98.88 86 ALA A N 1
ATOM 626 C CA . ALA A 1 86 ? -5.198 -8.186 -3.130 1.00 98.88 86 ALA A CA 1
ATOM 627 C C . ALA A 1 86 ? -4.674 -7.698 -4.487 1.00 98.88 86 A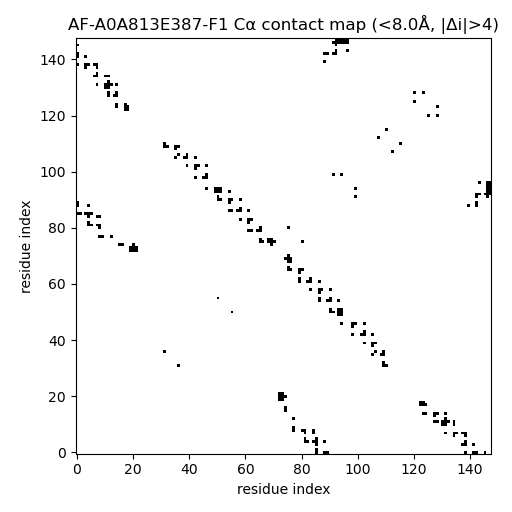LA A C 1
ATOM 629 O O . ALA A 1 86 ? -3.666 -8.205 -4.984 1.00 98.88 86 ALA A O 1
ATOM 630 N N . ALA A 1 87 ? -5.320 -6.687 -5.075 1.00 98.81 87 ALA A N 1
ATOM 631 C CA . ALA A 1 87 ? -4.925 -6.149 -6.369 1.00 98.81 87 ALA A CA 1
ATOM 632 C C . ALA A 1 87 ? -3.515 -5.533 -6.342 1.00 98.81 87 ALA A C 1
ATOM 634 O O . ALA A 1 87 ? -2.717 -5.831 -7.230 1.00 98.81 87 ALA A O 1
ATOM 635 N N . ILE A 1 88 ? -3.170 -4.763 -5.303 1.00 98.69 88 ILE A N 1
ATOM 636 C CA . ILE A 1 88 ? -1.815 -4.220 -5.111 1.00 98.69 88 ILE A CA 1
ATOM 637 C C . ILE A 1 88 ? -0.795 -5.354 -4.961 1.00 98.69 88 ILE A C 1
ATOM 639 O O . ILE A 1 88 ? 0.269 -5.299 -5.576 1.00 98.69 88 ILE A O 1
ATOM 643 N N . GLY A 1 89 ? -1.115 -6.412 -4.209 1.00 98.69 89 GLY A N 1
ATOM 644 C CA . GLY A 1 89 ? -0.252 -7.589 -4.095 1.00 98.69 89 GLY A CA 1
ATOM 645 C C . GLY A 1 89 ? 0.071 -8.215 -5.453 1.00 98.69 89 GLY A C 1
ATOM 646 O O . GLY A 1 89 ? 1.236 -8.479 -5.746 1.00 98.69 89 GLY A O 1
ATOM 647 N N . HIS A 1 90 ? -0.937 -8.396 -6.312 1.00 98.69 90 HIS A N 1
ATOM 648 C CA . HIS A 1 90 ? -0.741 -8.908 -7.676 1.00 98.69 90 HIS A CA 1
ATOM 649 C C . HIS A 1 90 ? 0.055 -7.937 -8.561 1.00 98.69 90 HIS A C 1
ATOM 651 O O . HIS A 1 90 ? 0.909 -8.381 -9.326 1.00 98.69 90 HIS A O 1
ATOM 657 N N . MET A 1 91 ? -0.162 -6.622 -8.437 1.00 98.56 91 MET A N 1
ATOM 658 C CA . MET A 1 91 ? 0.636 -5.608 -9.144 1.00 98.56 91 MET A CA 1
ATOM 659 C C . MET A 1 91 ? 2.118 -5.689 -8.753 1.00 98.56 91 MET A C 1
ATOM 661 O O . MET A 1 91 ? 2.983 -5.716 -9.626 1.00 98.56 91 MET A O 1
ATOM 665 N N . VAL A 1 92 ? 2.424 -5.787 -7.456 1.00 98.44 92 VAL A N 1
ATOM 666 C CA . VAL A 1 92 ? 3.803 -5.895 -6.948 1.00 98.44 92 VAL A CA 1
ATOM 667 C C . VAL A 1 92 ? 4.455 -7.217 -7.363 1.00 98.44 92 VAL A C 1
ATOM 669 O O . VAL A 1 92 ? 5.606 -7.217 -7.793 1.00 98.44 92 VAL A O 1
ATOM 672 N N . ALA A 1 93 ? 3.727 -8.335 -7.298 1.00 98.56 93 ALA A N 1
ATOM 673 C CA . ALA A 1 93 ? 4.229 -9.636 -7.746 1.00 98.56 93 ALA A CA 1
ATOM 674 C C . ALA A 1 93 ? 4.492 -9.693 -9.266 1.00 98.56 93 ALA A C 1
ATOM 676 O O . ALA A 1 93 ? 5.245 -10.541 -9.738 1.00 98.56 93 ALA A O 1
ATOM 677 N N . SER A 1 94 ? 3.887 -8.795 -10.048 1.00 98.56 94 SER A N 1
ATOM 678 C CA . SER A 1 94 ? 4.041 -8.788 -11.505 1.00 98.56 94 SER A CA 1
ATOM 679 C C . SER A 1 94 ? 5.345 -8.171 -12.015 1.00 98.56 94 SER A C 1
ATOM 681 O O . SER A 1 94 ? 5.632 -8.296 -13.203 1.00 98.56 94 SER A O 1
ATOM 683 N N . VAL A 1 95 ? 6.127 -7.525 -11.144 1.00 98.38 95 VAL A N 1
ATOM 684 C CA . VAL A 1 95 ? 7.380 -6.848 -11.509 1.00 98.38 95 VAL A CA 1
ATOM 685 C C . VAL A 1 95 ? 8.590 -7.455 -10.798 1.00 98.38 95 VAL A C 1
ATOM 687 O O . VAL A 1 95 ? 8.438 -7.960 -9.683 1.00 98.38 95 VAL A O 1
ATOM 690 N N . PRO A 1 96 ? 9.803 -7.308 -11.362 1.00 97.81 96 PRO A N 1
ATOM 691 C CA . PRO A 1 96 ? 11.034 -7.711 -10.698 1.00 97.81 96 PRO A CA 1
ATOM 692 C C . PRO A 1 96 ? 11.230 -7.047 -9.329 1.00 97.81 96 PRO A C 1
ATOM 694 O O . PRO A 1 96 ? 11.044 -5.836 -9.160 1.00 97.81 96 PRO A O 1
ATOM 697 N N . LYS A 1 97 ? 11.711 -7.827 -8.352 1.00 97.19 97 LYS A N 1
ATOM 698 C CA . LYS A 1 97 ? 11.961 -7.370 -6.971 1.00 97.19 97 LYS A CA 1
ATOM 699 C C . LYS A 1 97 ? 12.796 -6.090 -6.888 1.00 97.19 97 LYS A C 1
ATOM 701 O O . LYS A 1 97 ? 12.524 -5.229 -6.053 1.00 97.19 97 LYS A O 1
ATOM 706 N N . ASN A 1 98 ? 13.817 -5.954 -7.733 1.00 97.62 98 ASN A N 1
ATOM 707 C CA . ASN A 1 98 ? 14.701 -4.788 -7.721 1.00 97.62 98 ASN A CA 1
ATOM 708 C C . ASN A 1 98 ? 13.955 -3.482 -8.035 1.00 97.62 98 ASN A C 1
ATOM 710 O O . ASN A 1 98 ? 14.289 -2.465 -7.443 1.00 97.62 98 ASN A O 1
ATOM 714 N N . GLN A 1 99 ? 12.922 -3.497 -8.882 1.00 98.25 99 GLN A N 1
ATOM 715 C CA . GLN A 1 99 ? 12.138 -2.293 -9.172 1.00 98.25 99 GLN A CA 1
ATOM 716 C C . GLN A 1 99 ? 11.321 -1.835 -7.957 1.00 98.25 99 GLN A C 1
ATOM 718 O O . GLN A 1 99 ? 11.251 -0.639 -7.680 1.00 98.25 99 GLN A O 1
ATOM 723 N N . VAL A 1 100 ? 10.773 -2.777 -7.181 1.00 98.06 100 VAL A N 1
ATOM 724 C CA . VAL A 1 100 ? 10.071 -2.474 -5.920 1.00 98.06 100 VAL A CA 1
ATOM 725 C C . VAL A 1 100 ? 11.031 -1.843 -4.907 1.00 98.06 100 VAL A C 1
ATOM 727 O O . VAL A 1 100 ? 10.722 -0.823 -4.289 1.00 98.06 100 VAL A O 1
ATOM 730 N N . ILE A 1 101 ? 12.224 -2.429 -4.763 1.00 97.88 101 ILE A N 1
ATOM 731 C CA . ILE A 1 101 ? 13.262 -1.936 -3.849 1.0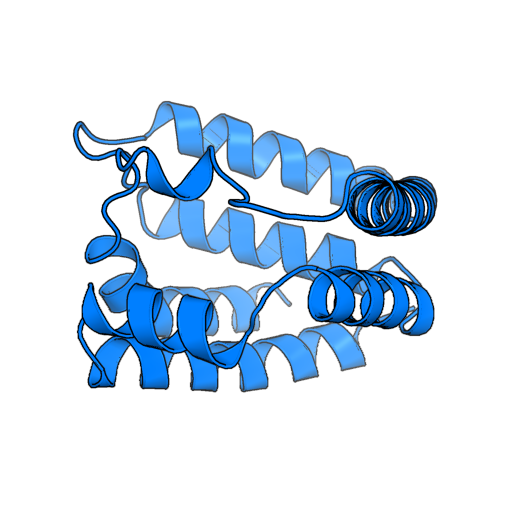0 97.88 101 ILE A CA 1
ATOM 732 C C . ILE A 1 101 ? 13.817 -0.577 -4.297 1.00 97.88 101 ILE A C 1
ATOM 734 O O . ILE A 1 101 ? 14.080 0.278 -3.453 1.00 97.88 101 ILE A O 1
ATOM 738 N N . ASP A 1 102 ? 13.941 -0.333 -5.601 1.00 98.31 102 ASP A N 1
ATOM 739 C CA . ASP A 1 102 ? 14.356 0.957 -6.156 1.00 98.31 102 ASP A CA 1
ATOM 740 C C . ASP A 1 102 ? 13.389 2.085 -5.776 1.00 98.31 102 ASP A C 1
ATOM 742 O O . ASP A 1 102 ? 13.836 3.163 -5.374 1.00 98.31 102 ASP A O 1
ATOM 746 N N . VAL A 1 103 ? 12.073 1.845 -5.860 1.00 98.25 103 VAL A N 1
ATOM 747 C CA . VAL A 1 103 ? 11.055 2.813 -5.419 1.00 98.25 103 VAL A CA 1
ATOM 748 C C . VAL A 1 103 ? 11.160 3.050 -3.913 1.00 98.25 103 VAL A C 1
ATOM 750 O O . VAL A 1 103 ? 11.208 4.203 -3.482 1.00 98.25 103 VAL A O 1
ATOM 753 N N . PHE A 1 104 ? 11.251 1.979 -3.115 1.00 96.88 104 PHE A N 1
ATOM 754 C CA . PHE A 1 104 ? 11.373 2.072 -1.657 1.00 96.88 104 PHE A CA 1
ATOM 755 C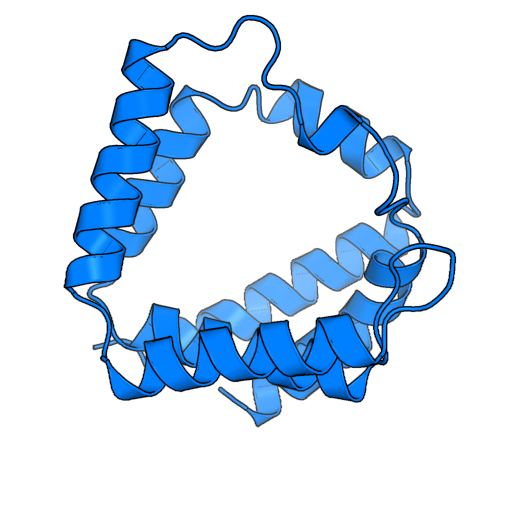 C . PHE A 1 104 ? 12.605 2.886 -1.231 1.00 96.88 104 PHE A C 1
ATOM 757 O O . PHE A 1 104 ? 12.495 3.817 -0.432 1.00 96.88 104 PHE A O 1
ATOM 764 N N . ASN A 1 105 ? 13.771 2.595 -1.812 1.00 97.12 105 ASN A N 1
ATOM 765 C CA . ASN A 1 105 ? 15.015 3.298 -1.507 1.00 97.12 105 ASN A CA 1
ATOM 766 C C . ASN A 1 105 ? 14.979 4.761 -1.970 1.00 97.12 105 ASN A C 1
ATOM 768 O O . ASN A 1 105 ? 15.442 5.645 -1.248 1.00 97.12 105 ASN A O 1
ATOM 772 N N . ALA A 1 106 ? 14.415 5.043 -3.151 1.00 97.19 106 ALA A N 1
ATOM 773 C CA . ALA A 1 106 ? 14.250 6.414 -3.623 1.00 97.19 106 ALA A CA 1
ATOM 774 C C . ALA A 1 106 ? 13.354 7.221 -2.670 1.00 97.19 106 ALA A C 1
ATOM 776 O O . ALA A 1 106 ? 13.720 8.333 -2.285 1.00 97.19 106 ALA A O 1
ATOM 777 N N . ALA A 1 107 ? 12.222 6.651 -2.242 1.00 94.69 107 ALA A N 1
ATOM 778 C CA . ALA A 1 107 ? 11.322 7.282 -1.280 1.00 94.69 107 ALA A CA 1
ATOM 779 C C . ALA A 1 107 ? 12.001 7.503 0.081 1.00 94.69 107 ALA A C 1
ATOM 781 O O . ALA A 1 107 ? 11.869 8.581 0.657 1.00 94.69 107 ALA A O 1
ATOM 782 N N . GLY A 1 108 ? 12.806 6.548 0.558 1.00 93.06 108 GLY A N 1
ATOM 783 C CA . GLY A 1 108 ? 13.583 6.680 1.796 1.00 93.06 108 GLY A CA 1
ATOM 784 C C . GLY A 1 108 ? 14.598 7.833 1.795 1.00 93.06 108 GLY A C 1
ATOM 785 O O . GLY A 1 108 ? 14.956 8.328 2.857 1.00 93.06 108 GLY A O 1
ATOM 786 N N . ASN A 1 109 ? 15.023 8.314 0.621 1.00 92.19 109 ASN A N 1
ATOM 787 C CA . ASN A 1 109 ? 15.896 9.490 0.489 1.00 92.19 109 ASN A CA 1
ATOM 788 C C . ASN A 1 109 ? 15.144 10.834 0.517 1.00 92.19 109 ASN A C 1
ATOM 790 O O . ASN A 1 109 ? 15.784 11.895 0.532 1.00 92.19 109 ASN A O 1
ATOM 794 N N . VAL A 1 110 ? 13.810 10.790 0.459 1.00 93.12 110 VAL A N 1
ATOM 795 C CA . VAL A 1 110 ? 12.905 11.948 0.484 1.00 93.12 110 VAL A CA 1
ATOM 796 C C . VAL A 1 110 ? 12.185 12.034 1.824 1.00 93.12 110 VAL A C 1
ATOM 798 O O . VAL A 1 110 ? 12.107 13.109 2.417 1.00 93.12 110 VAL A O 1
ATOM 801 N N . VAL A 1 111 ? 11.653 10.908 2.297 1.00 88.19 111 VAL A N 1
ATOM 802 C CA . VAL A 1 111 ? 10.880 10.836 3.532 1.00 88.19 111 VAL A CA 1
ATOM 803 C C . VAL A 1 111 ? 11.831 10.894 4.720 1.00 88.19 111 VAL A C 1
ATOM 805 O O . VAL A 1 111 ? 12.713 10.050 4.866 1.00 88.19 111 VAL A O 1
ATOM 808 N N . ARG A 1 112 ? 11.614 11.859 5.616 1.00 85.88 112 ARG A N 1
ATOM 809 C CA . ARG A 1 112 ? 12.280 11.896 6.923 1.00 85.88 112 ARG A CA 1
ATOM 810 C C . ARG A 1 112 ? 11.636 10.850 7.834 1.00 85.88 112 ARG A C 1
ATOM 812 O O . ARG A 1 112 ? 10.715 11.153 8.591 1.00 85.88 112 ARG A O 1
ATOM 819 N N . LYS A 1 113 ? 12.015 9.587 7.623 1.00 82.12 113 LYS A N 1
ATOM 820 C CA . LYS A 1 113 ? 11.281 8.405 8.101 1.00 82.12 113 LYS A CA 1
ATOM 821 C C . LYS A 1 113 ? 11.055 8.410 9.613 1.00 82.12 113 LYS A C 1
ATOM 823 O O . LYS A 1 113 ? 9.988 7.992 10.047 1.00 82.12 113 LYS A O 1
ATOM 828 N N . GLU A 1 114 ? 12.011 8.907 10.394 1.00 87.19 114 GLU A N 1
ATOM 829 C CA . GLU A 1 114 ? 11.918 8.977 11.849 1.00 87.19 114 GLU A CA 1
ATOM 830 C C . GLU A 1 114 ? 10.827 9.961 12.278 1.00 87.19 114 GLU A C 1
ATOM 832 O O . GLU A 1 114 ? 9.929 9.594 13.032 1.00 87.19 114 GLU A O 1
ATOM 837 N N . GLU A 1 115 ? 10.853 11.188 11.753 1.00 90.12 115 GLU A N 1
ATOM 838 C CA . GLU A 1 115 ? 9.887 12.222 12.135 1.00 90.12 115 GLU A CA 1
ATOM 839 C C . GLU A 1 115 ? 8.496 11.950 11.564 1.00 90.12 115 GLU A C 1
ATOM 841 O O . GLU A 1 115 ? 7.501 12.054 12.279 1.00 90.12 115 GLU A O 1
ATOM 846 N N . VAL A 1 116 ? 8.416 11.576 10.283 1.00 90.44 116 VAL A N 1
ATOM 847 C CA . VAL A 1 116 ? 7.138 11.279 9.624 1.00 90.44 116 VAL A CA 1
ATOM 848 C C . VAL A 1 116 ? 6.514 10.026 10.233 1.00 90.44 116 VAL A C 1
ATOM 850 O O . VAL A 1 116 ? 5.327 10.033 10.540 1.00 90.44 116 VAL A O 1
ATOM 853 N N . GLY A 1 117 ? 7.302 8.971 10.460 1.00 90.38 117 GLY A N 1
ATOM 854 C CA . GLY A 1 117 ? 6.817 7.731 11.062 1.00 90.38 117 GLY A CA 1
ATOM 855 C C . GLY A 1 117 ? 6.321 7.931 12.493 1.00 90.38 117 GLY A C 1
ATOM 856 O O . GLY A 1 117 ? 5.226 7.478 12.823 1.00 90.38 117 GLY A O 1
ATOM 857 N N . ALA A 1 118 ? 7.080 8.653 13.326 1.00 93.31 118 ALA A N 1
ATOM 858 C CA . ALA A 1 118 ? 6.667 8.967 14.693 1.00 93.31 118 ALA A CA 1
ATOM 859 C C . ALA A 1 118 ? 5.400 9.834 14.725 1.00 93.31 118 ALA A C 1
ATOM 861 O O . ALA A 1 118 ? 4.478 9.535 15.484 1.00 93.31 118 ALA A O 1
ATOM 862 N N . TYR A 1 119 ? 5.326 10.863 13.873 1.00 94.25 119 TYR A N 1
ATOM 863 C CA . TYR A 1 119 ? 4.149 11.723 13.775 1.00 94.25 119 TYR A CA 1
ATOM 864 C C . TYR A 1 119 ? 2.911 10.930 13.347 1.00 94.25 119 TYR A C 1
ATOM 866 O O . TYR A 1 119 ? 1.915 10.949 14.062 1.00 94.25 119 TYR A O 1
ATOM 874 N N . MET A 1 120 ? 2.981 10.162 12.256 1.00 95.12 120 MET A N 1
ATOM 875 C CA . MET A 1 120 ? 1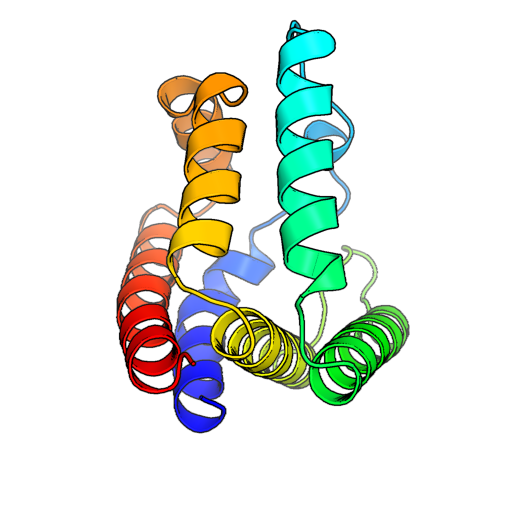.837 9.376 11.773 1.00 95.12 120 MET A CA 1
ATOM 876 C C . MET A 1 120 ? 1.382 8.332 12.799 1.00 95.12 120 MET A C 1
ATOM 878 O O . MET A 1 120 ? 0.186 8.189 13.029 1.00 95.12 120 MET A O 1
ATOM 882 N N . LYS A 1 121 ? 2.319 7.648 13.475 1.00 95.19 121 LYS A N 1
ATOM 883 C CA . LYS A 1 121 ? 1.987 6.685 14.536 1.00 95.19 121 LYS A CA 1
ATOM 884 C C . LYS A 1 121 ? 1.339 7.353 15.755 1.00 95.19 121 LYS A C 1
ATOM 886 O O . LYS A 1 121 ? 0.520 6.724 16.408 1.00 95.19 121 LYS A O 1
ATOM 891 N N . SER A 1 122 ? 1.665 8.613 16.058 1.00 97.00 122 SER A N 1
ATOM 892 C CA . SER A 1 122 ? 1.045 9.348 17.174 1.00 97.00 122 SER A CA 1
ATOM 893 C C . SER A 1 122 ? -0.426 9.719 16.952 1.00 97.00 122 SER A C 1
ATOM 895 O O . SER A 1 122 ? -1.105 10.080 17.909 1.00 97.00 122 SER A O 1
ATOM 897 N N . LEU A 1 123 ? -0.919 9.632 15.711 1.00 97.12 123 LEU A N 1
ATOM 898 C CA . LEU A 1 123 ? -2.307 9.946 15.354 1.00 97.12 123 LEU A CA 1
ATOM 899 C C . LEU A 1 123 ? -3.251 8.739 15.487 1.00 97.12 123 LEU A C 1
ATOM 901 O O . LEU A 1 123 ? -4.449 8.882 15.271 1.00 97.12 123 LEU A O 1
ATOM 905 N N . VAL A 1 124 ? -2.717 7.562 15.820 1.00 97.94 124 VAL A N 1
ATOM 906 C CA . VAL A 1 124 ? -3.429 6.277 15.852 1.00 97.94 124 VAL A CA 1
ATOM 907 C C . VAL A 1 124 ? -3.049 5.471 17.100 1.00 97.94 124 VAL A C 1
ATOM 909 O O . VAL A 1 124 ? -2.130 5.828 17.843 1.00 97.94 124 VAL A O 1
ATOM 912 N N . SER A 1 125 ? -3.720 4.347 17.333 1.00 98.31 125 SER A N 1
ATOM 913 C CA . SER A 1 125 ? -3.335 3.371 18.349 1.00 98.31 125 SER A CA 1
ATOM 914 C C . SER A 1 125 ? -2.009 2.699 17.983 1.00 98.31 125 SER A C 1
ATOM 916 O O . SER A 1 125 ? -1.846 2.114 16.910 1.00 98.31 125 SER A O 1
ATOM 918 N N . SER A 1 126 ? -1.048 2.716 18.915 1.00 96.62 126 SER A N 1
ATOM 919 C CA . SER A 1 126 ? 0.234 2.019 18.733 1.00 96.62 126 SER A CA 1
ATOM 920 C C . SER A 1 126 ? 0.045 0.516 18.523 1.00 96.62 126 SER A C 1
ATOM 922 O O . SER A 1 126 ? 0.767 -0.073 17.722 1.00 96.62 126 SER A O 1
ATOM 924 N N . GLY A 1 127 ? -0.917 -0.093 19.227 1.00 98.06 127 GLY A N 1
ATOM 925 C CA . GLY A 1 127 ? -1.187 -1.529 19.142 1.00 98.06 127 GLY A CA 1
ATOM 926 C C . GLY A 1 127 ? -1.744 -1.930 17.779 1.00 98.06 127 GLY A C 1
ATOM 927 O O . GLY A 1 127 ? -1.251 -2.880 17.171 1.00 98.06 127 GLY A O 1
ATOM 928 N N . ASP A 1 128 ? -2.701 -1.161 17.260 1.00 98.50 128 ASP A N 1
ATOM 929 C CA . ASP A 1 128 ? -3.328 -1.445 15.967 1.00 98.50 128 ASP A CA 1
ATOM 930 C C . ASP A 1 128 ? -2.346 -1.179 14.819 1.00 98.50 128 ASP A C 1
ATOM 932 O O . ASP A 1 128 ? -2.253 -1.978 13.887 1.00 98.50 128 ASP A O 1
ATOM 936 N N . ALA A 1 129 ? -1.537 -0.117 14.916 1.00 98.38 129 ALA A N 1
ATOM 937 C CA . ALA A 1 129 ? -0.471 0.162 13.954 1.00 98.38 129 ALA A CA 1
ATOM 938 C C . ALA A 1 129 ? 0.591 -0.955 13.913 1.00 98.38 129 ALA A C 1
ATOM 940 O O . ALA A 1 129 ? 1.040 -1.358 12.838 1.00 98.38 129 ALA A O 1
ATOM 941 N N . GLU A 1 130 ? 0.994 -1.484 15.072 1.00 97.94 130 GLU A N 1
ATOM 942 C CA . GLU A 1 130 ? 1.945 -2.600 15.165 1.00 97.94 130 GLU A CA 1
ATOM 943 C C . GLU A 1 130 ? 1.356 -3.908 14.625 1.00 97.94 130 GLU A C 1
ATOM 945 O O . GLU A 1 130 ? 2.044 -4.632 13.898 1.00 97.94 130 GLU A O 1
ATOM 950 N N . ALA A 1 131 ? 0.083 -4.191 14.916 1.00 98.56 131 ALA A N 1
ATOM 951 C CA . ALA A 1 131 ? -0.630 -5.345 14.374 1.00 98.56 131 ALA A CA 1
ATOM 952 C C . ALA A 1 131 ? -0.743 -5.270 12.843 1.00 98.56 131 ALA A C 1
ATOM 954 O O . ALA A 1 131 ? -0.407 -6.236 12.151 1.00 98.56 131 ALA A O 1
ATOM 955 N N . ALA A 1 132 ? -1.120 -4.103 12.309 1.00 98.75 132 ALA A N 1
ATOM 956 C CA . ALA A 1 132 ? -1.184 -3.849 10.874 1.00 98.75 132 ALA A CA 1
ATOM 957 C C . ALA A 1 132 ? 0.184 -4.036 10.203 1.00 98.75 132 ALA A C 1
ATOM 959 O O . ALA A 1 132 ? 0.292 -4.710 9.176 1.00 98.75 132 ALA A O 1
ATOM 960 N N . TYR A 1 133 ? 1.249 -3.498 10.805 1.00 98.38 133 TYR A N 1
ATOM 961 C CA . TYR A 1 133 ? 2.604 -3.633 10.277 1.00 98.38 133 TYR A CA 1
ATOM 962 C C . TYR A 1 133 ? 3.083 -5.088 10.290 1.00 98.38 133 TYR A C 1
ATOM 964 O O . TYR A 1 133 ? 3.640 -5.559 9.298 1.00 98.38 133 TYR A O 1
ATOM 972 N N . LYS A 1 134 ? 2.826 -5.839 11.367 1.00 98.62 134 LYS A N 1
ATOM 973 C CA . LYS A 1 134 ? 3.143 -7.272 11.425 1.00 98.62 134 LYS A CA 1
ATOM 974 C C . LYS A 1 134 ? 2.424 -8.050 10.317 1.00 98.62 134 LYS A C 1
ATOM 976 O O . LYS A 1 134 ? 3.073 -8.801 9.590 1.00 98.62 134 LYS A O 1
ATOM 981 N N . ALA A 1 135 ? 1.121 -7.831 10.145 1.00 98.75 135 ALA A N 1
ATOM 982 C CA . ALA A 1 135 ? 0.341 -8.483 9.095 1.00 98.75 135 ALA A CA 1
ATOM 983 C C . ALA A 1 135 ? 0.840 -8.110 7.688 1.00 98.75 135 ALA A C 1
ATOM 985 O O . ALA A 1 135 ? 0.886 -8.957 6.796 1.00 98.75 135 ALA A O 1
ATOM 986 N N . PHE A 1 136 ? 1.296 -6.868 7.493 1.00 98.75 136 PHE A N 1
ATOM 987 C CA . PHE A 1 136 ? 1.956 -6.448 6.258 1.00 98.75 136 PHE A CA 1
ATOM 988 C C . PHE A 1 136 ? 3.255 -7.230 5.995 1.00 98.75 136 PHE A C 1
ATOM 990 O O . PHE A 1 136 ? 3.480 -7.659 4.861 1.00 98.75 136 PHE A O 1
ATOM 997 N N . TRP A 1 137 ? 4.090 -7.474 7.016 1.00 98.56 137 TRP A N 1
ATOM 998 C CA . TRP A 1 137 ? 5.299 -8.299 6.867 1.00 98.56 137 TRP A CA 1
ATOM 999 C C . TRP A 1 137 ? 4.981 -9.744 6.475 1.00 98.56 137 TRP A C 1
ATOM 1001 O O . TRP A 1 137 ? 5.699 -10.312 5.656 1.00 98.56 137 TRP A O 1
ATOM 1011 N N . GLU A 1 138 ? 3.907 -10.328 6.993 1.00 98.69 138 GLU A N 1
ATOM 1012 C CA . GLU A 1 138 ? 3.469 -11.669 6.590 1.00 98.69 138 GLU A CA 1
ATOM 1013 C C . GLU A 1 138 ? 2.921 -11.668 5.151 1.00 98.69 138 GLU A C 1
ATOM 1015 O O . GLU A 1 138 ? 3.269 -12.526 4.336 1.00 98.69 138 GLU A O 1
ATOM 1020 N N . PHE A 1 139 ? 2.121 -10.660 4.791 1.00 98.81 139 PHE A N 1
ATOM 1021 C CA . PHE A 1 139 ? 1.574 -10.504 3.442 1.00 98.81 139 PHE A CA 1
ATOM 1022 C C . PHE A 1 139 ? 2.664 -10.351 2.379 1.00 98.81 139 PHE A C 1
ATOM 1024 O O . PHE A 1 139 ? 2.628 -11.026 1.347 1.00 98.81 139 PHE A O 1
ATOM 1031 N N . LYS A 1 140 ? 3.660 -9.493 2.627 1.00 98.19 140 LYS A N 1
ATOM 1032 C CA . LYS A 1 140 ? 4.724 -9.235 1.650 1.00 98.19 140 LYS A CA 1
ATOM 1033 C C . LYS A 1 140 ? 5.622 -10.451 1.406 1.00 98.19 140 LYS A C 1
ATOM 1035 O O . LYS A 1 140 ? 6.183 -10.542 0.320 1.00 98.19 140 LYS A O 1
ATOM 1040 N N . ASP A 1 141 ? 5.724 -11.402 2.343 1.00 98.44 141 ASP A N 1
ATOM 1041 C CA . ASP A 1 141 ? 6.417 -12.678 2.088 1.00 98.44 141 ASP A CA 1
ATOM 1042 C C . ASP A 1 141 ? 5.657 -13.544 1.078 1.00 98.44 141 ASP A C 1
ATOM 1044 O O . ASP A 1 141 ? 6.264 -14.105 0.166 1.00 98.44 141 ASP A O 1
ATOM 1048 N N . VAL A 1 142 ? 4.323 -13.582 1.164 1.00 98.69 142 VAL A N 1
ATOM 1049 C CA . VAL A 1 142 ? 3.481 -14.270 0.169 1.00 98.69 142 VAL A CA 1
ATOM 1050 C C . VAL A 1 142 ? 3.577 -13.595 -1.200 1.00 98.69 142 VAL A C 1
ATOM 1052 O O . VAL A 1 142 ? 3.650 -14.282 -2.218 1.00 98.69 142 VAL A O 1
ATOM 1055 N N . VAL A 1 143 ? 3.584 -12.259 -1.242 1.00 98.62 143 VAL A N 1
ATOM 1056 C CA . VAL A 1 143 ? 3.761 -11.502 -2.493 1.00 98.62 143 VAL A CA 1
ATOM 1057 C C . VAL A 1 143 ? 5.135 -11.778 -3.104 1.00 98.62 143 VAL A C 1
ATOM 1059 O O . VAL A 1 143 ? 5.212 -12.079 -4.291 1.00 98.62 143 VAL A O 1
ATOM 1062 N N . ALA A 1 144 ? 6.205 -11.739 -2.305 1.00 97.88 144 ALA A N 1
ATOM 1063 C CA . ALA A 1 144 ? 7.564 -12.006 -2.770 1.00 97.88 144 ALA A CA 1
ATOM 1064 C C . ALA A 1 144 ? 7.736 -13.439 -3.301 1.00 97.88 144 ALA A C 1
ATOM 1066 O O . ALA A 1 144 ? 8.430 -13.637 -4.293 1.00 97.88 144 ALA A O 1
ATOM 1067 N N . ALA A 1 145 ? 7.083 -14.432 -2.689 1.00 98.06 145 ALA A N 1
ATOM 1068 C CA . ALA A 1 145 ? 7.113 -15.816 -3.166 1.00 98.06 145 ALA A CA 1
ATOM 1069 C C . ALA A 1 145 ? 6.406 -16.011 -4.521 1.00 98.06 145 ALA A C 1
ATOM 1071 O O . ALA A 1 145 ? 6.735 -16.935 -5.260 1.00 98.06 145 ALA A O 1
ATOM 1072 N N . ALA A 1 146 ? 5.438 -15.152 -4.845 1.00 97.06 146 ALA A N 1
ATOM 1073 C CA . ALA A 1 146 ? 4.718 -15.157 -6.116 1.00 97.06 146 ALA A CA 1
ATOM 1074 C C . ALA A 1 146 ? 5.316 -14.189 -7.156 1.00 97.06 146 ALA A C 1
ATOM 1076 O O . ALA A 1 146 ? 4.771 -14.069 -8.256 1.00 97.06 146 ALA A O 1
ATOM 1077 N N . GLN A 1 147 ? 6.387 -13.472 -6.801 1.00 95.25 147 GLN A N 1
ATOM 1078 C CA . GLN A 1 147 ? 6.978 -12.430 -7.630 1.00 95.25 147 GLN A CA 1
ATOM 1079 C C . GLN A 1 147 ? 7.760 -13.023 -8.808 1.00 95.25 147 GLN A C 1
ATOM 1081 O O . GLN A 1 147 ? 8.454 -14.029 -8.651 1.00 95.25 147 GLN A O 1
ATOM 1086 N N . ARG A 1 148 ? 7.626 -12.398 -9.982 1.00 77.88 148 ARG A N 1
ATOM 1087 C CA . ARG A 1 148 ? 8.316 -12.789 -11.222 1.00 77.88 148 ARG A CA 1
ATOM 1088 C C . ARG A 1 148 ? 9.709 -12.175 -11.343 1.00 77.88 148 ARG A C 1
ATOM 1090 O O . ARG A 1 148 ? 9.901 -11.022 -10.893 1.00 77.88 148 ARG A O 1
#

Radius of gyration: 15.75 Å; Cα contacts (8 Å, |Δi|>4): 154; chains: 1; bounding box: 34×37×37 Å

Solvent-accessible surface area (backbone atoms only — not comparable to full-atom values): 7752 Å² total; per-residue (Å²): 87,59,72,42,16,47,55,27,34,68,52,21,46,66,37,60,71,48,54,67,65,78,52,71,69,84,82,58,67,87,91,51,57,66,71,51,50,50,49,24,51,52,35,46,50,57,38,59,75,53,32,41,67,67,36,48,50,49,33,54,52,32,50,57,53,29,64,76,56,44,47,101,58,62,47,59,51,69,72,40,50,22,48,33,47,24,25,48,37,49,32,57,16,42,26,50,66,66,45,58,49,48,28,52,54,36,41,57,77,54,49,59,58,69,64,54,49,53,52,58,48,69,67,42,59,64,67,36,47,50,43,25,51,52,32,46,58,58,32,51,51,50,24,58,75,63,39,83

pLDDT: mean 96.53, std 3.64, range [77.88, 98.88]

Mean predicted aligned error: 2.54 Å

Sequence (148 aa):
IDDAATKLSEASYPFLKEIDWTSNVYGSLPNANPVKVLAVINKALVMGASMDSAALKKGVLAHASAIGHVDSKGMIPLPDYTAINAAIGHMVASVPKNQVIDVFNAAGNVVRKEEVGAYMKSLVSSGDAEAAYKAFWEFKDVVAAAQR

Foldseek 3Di:
DLVLLLLLLVLQVQVLVLDQPVDCPVVDQPPFDVVLVVQLVVLVVVLQVQFDPVLVVQLVVLVVVQCVQADPRRHGDSVSSSSNSVSVLNRLQRGDPVSVVSSVVSVVVGDPCVVVVVVSCVSGDVVSVVSSVVSVVVSVVVSPVSHD